Protein AF-A0A1F6FJK3-F1 (afdb_monomer_lite)

pLDDT: mean 88.04, std 6.76, range [52.91, 95.62]

Radius of gyration: 12.46 Å; chains: 1; bounding box: 29×25×38 Å

Structure (mmCIF, N/CA/C/O backbone):
data_AF-A0A1F6FJK3-F1
#
_entry.id   AF-A0A1F6FJK3-F1
#
loop_
_atom_site.group_PDB
_atom_site.id
_atom_site.type_symbol
_atom_site.label_atom_id
_atom_site.label_alt_id
_atom_site.label_comp_id
_atom_site.label_asym_id
_atom_site.label_entity_id
_atom_site.label_seq_id
_atom_site.pdbx_PDB_ins_code
_atom_site.Cartn_x
_atom_site.Cartn_y
_atom_site.Cartn_z
_atom_site.occupancy
_atom_site.B_iso_or_equiv
_atom_site.auth_seq_id
_atom_site.auth_comp_id
_atom_site.auth_asym_id
_atom_site.auth_atom_id
_atom_site.pdbx_PDB_model_num
ATOM 1 N N . MET A 1 1 ? -4.114 16.890 8.126 1.00 71.56 1 MET A N 1
ATOM 2 C CA . MET A 1 1 ? -2.683 17.179 7.862 1.00 71.56 1 MET A CA 1
ATOM 3 C C . MET A 1 1 ? -1.784 15.964 8.088 1.00 71.56 1 MET A C 1
ATOM 5 O O . MET A 1 1 ? -1.127 15.568 7.140 1.00 71.56 1 MET A O 1
ATOM 9 N N . ILE A 1 2 ? -1.812 15.307 9.259 1.00 82.81 2 ILE A N 1
ATOM 10 C CA . ILE A 1 2 ? -0.989 14.105 9.556 1.00 82.81 2 ILE A CA 1
ATOM 11 C C . ILE A 1 2 ? -1.109 13.007 8.483 1.00 82.81 2 ILE A C 1
ATOM 13 O O . ILE A 1 2 ? -0.106 12.442 8.063 1.00 82.81 2 ILE A O 1
ATOM 17 N N . ARG A 1 3 ? -2.329 12.756 7.989 1.00 84.19 3 ARG A N 1
ATOM 18 C CA . ARG A 1 3 ? -2.609 11.772 6.931 1.00 84.19 3 ARG A CA 1
ATOM 19 C C . ARG A 1 3 ? -1.791 12.011 5.649 1.00 84.19 3 ARG A C 1
ATOM 21 O O . ARG A 1 3 ? -1.155 11.092 5.152 1.00 84.19 3 ARG A O 1
ATOM 28 N N . PHE A 1 4 ? -1.760 13.253 5.164 1.00 83.81 4 PHE A N 1
ATOM 29 C CA . PHE A 1 4 ? -1.008 13.628 3.962 1.00 83.81 4 PHE A CA 1
ATOM 30 C C . PHE A 1 4 ? 0.504 13.518 4.164 1.00 83.81 4 PHE A C 1
ATOM 32 O O . PHE A 1 4 ? 1.198 13.067 3.262 1.00 83.81 4 PHE A O 1
ATOM 39 N N . ILE A 1 5 ? 1.006 13.879 5.349 1.00 85.81 5 ILE A N 1
ATOM 40 C CA . ILE A 1 5 ? 2.433 13.752 5.675 1.00 85.81 5 ILE A CA 1
ATOM 41 C C . ILE A 1 5 ? 2.853 12.282 5.594 1.00 85.81 5 ILE A C 1
ATOM 43 O O . ILE A 1 5 ? 3.806 11.968 4.894 1.00 85.81 5 ILE A O 1
ATOM 47 N N . PHE A 1 6 ? 2.094 11.379 6.225 1.00 85.25 6 PHE A N 1
ATOM 48 C CA . PHE A 1 6 ? 2.362 9.938 6.168 1.00 85.25 6 PHE A CA 1
ATOM 49 C C . PHE A 1 6 ? 2.359 9.393 4.743 1.00 85.25 6 PHE A C 1
ATOM 51 O O . PHE A 1 6 ? 3.228 8.605 4.383 1.00 85.25 6 PHE A O 1
ATOM 58 N N . LEU A 1 7 ? 1.398 9.828 3.933 1.00 86.94 7 LEU A N 1
ATOM 59 C CA . LEU A 1 7 ? 1.293 9.417 2.542 1.00 86.94 7 LEU A CA 1
ATOM 60 C C . LEU A 1 7 ? 2.500 9.870 1.714 1.00 86.94 7 LEU A C 1
ATOM 62 O O . LEU A 1 7 ? 3.073 9.066 0.986 1.00 86.94 7 LEU A O 1
ATOM 66 N N . ILE A 1 8 ? 2.929 11.125 1.870 1.00 87.75 8 ILE A N 1
ATOM 67 C CA . ILE A 1 8 ? 4.129 11.648 1.205 1.00 87.75 8 ILE A CA 1
ATOM 68 C C . ILE A 1 8 ? 5.366 10.870 1.662 1.00 87.75 8 ILE A C 1
ATOM 70 O O . ILE A 1 8 ? 6.158 10.442 0.827 1.00 87.75 8 ILE A O 1
ATOM 74 N N . SER A 1 9 ? 5.517 10.627 2.968 1.00 85.12 9 SER A N 1
ATOM 75 C CA . SER A 1 9 ? 6.620 9.822 3.500 1.00 85.12 9 SER A CA 1
ATOM 76 C C . SER A 1 9 ? 6.638 8.414 2.907 1.00 85.12 9 SER A C 1
ATOM 78 O O . SER A 1 9 ? 7.704 7.917 2.560 1.00 85.12 9 SER A O 1
ATOM 80 N N . LEU A 1 10 ? 5.472 7.785 2.740 1.00 85.94 10 LEU A N 1
ATOM 81 C CA . LEU A 1 10 ? 5.350 6.454 2.152 1.00 85.94 10 LEU A CA 1
ATOM 82 C C . LEU A 1 10 ? 5.800 6.453 0.686 1.00 85.94 10 LEU A C 1
ATOM 84 O O . LEU A 1 10 ? 6.594 5.601 0.300 1.00 85.94 10 LEU A O 1
ATOM 88 N N . VAL A 1 11 ? 5.378 7.447 -0.101 1.00 86.56 11 VAL A N 1
ATOM 89 C CA . VAL A 1 11 ? 5.822 7.619 -1.496 1.00 86.56 11 VAL A CA 1
ATOM 90 C C . VAL A 1 11 ? 7.340 7.796 -1.575 1.00 86.56 11 VAL A C 1
ATOM 92 O O . VAL A 1 11 ? 7.996 7.106 -2.351 1.00 86.56 11 VAL A O 1
ATOM 95 N N . VAL A 1 12 ? 7.911 8.674 -0.744 1.00 88.50 12 VAL A N 1
ATOM 96 C CA . VAL A 1 12 ? 9.364 8.909 -0.690 1.00 88.50 12 VAL A CA 1
ATOM 97 C C . VAL A 1 12 ? 10.105 7.616 -0.338 1.00 88.50 12 VAL A C 1
ATOM 99 O O . VAL A 1 12 ? 11.061 7.251 -1.016 1.00 88.50 12 VAL A O 1
ATOM 102 N N . ILE A 1 13 ? 9.647 6.872 0.670 1.00 86.25 13 ILE A N 1
ATOM 103 C CA . ILE A 1 13 ? 10.279 5.608 1.067 1.00 86.25 13 ILE A CA 1
ATOM 104 C C . ILE A 1 13 ? 10.242 4.598 -0.083 1.00 86.25 13 ILE A C 1
ATOM 106 O O . ILE A 1 13 ? 11.275 3.999 -0.376 1.00 86.25 13 ILE A O 1
ATOM 110 N N . VAL A 1 14 ? 9.108 4.430 -0.771 1.00 85.62 14 VAL A N 1
ATOM 111 C CA . VAL A 1 14 ? 9.028 3.482 -1.896 1.00 85.62 14 VAL A CA 1
ATOM 112 C C . VAL A 1 14 ? 10.005 3.849 -3.014 1.00 85.62 14 VAL A C 1
ATOM 114 O O . VAL A 1 14 ? 10.668 2.962 -3.542 1.00 85.62 14 VAL A O 1
ATOM 117 N N . ILE A 1 15 ? 10.101 5.134 -3.369 1.00 85.12 15 ILE A N 1
ATOM 118 C CA . ILE A 1 15 ? 10.928 5.593 -4.494 1.00 85.12 15 ILE A CA 1
ATOM 119 C C . ILE A 1 15 ? 12.425 5.472 -4.184 1.00 85.12 15 ILE A C 1
ATOM 121 O O . ILE A 1 15 ? 13.192 5.044 -5.041 1.00 85.12 15 ILE A O 1
ATOM 125 N N . PHE A 1 16 ? 12.852 5.862 -2.979 1.00 86.94 16 PHE A N 1
ATOM 126 C CA . PHE A 1 16 ? 14.277 5.990 -2.646 1.00 86.94 16 PHE A CA 1
ATOM 127 C C . PHE A 1 16 ? 14.873 4.786 -1.912 1.00 86.94 16 PHE A C 1
ATOM 129 O O . PHE A 1 16 ? 16.088 4.739 -1.725 1.00 86.94 16 PHE A O 1
ATOM 136 N N . THR A 1 17 ? 14.052 3.840 -1.450 1.00 86.25 17 THR A N 1
ATOM 137 C CA . THR A 1 17 ? 14.539 2.682 -0.687 1.00 86.25 17 THR A CA 1
ATOM 138 C C . THR A 1 17 ? 14.120 1.364 -1.335 1.00 86.25 17 THR A C 1
ATOM 140 O O . THR A 1 17 ? 14.563 1.045 -2.432 1.00 86.25 17 THR A O 1
ATOM 143 N N . SER A 1 18 ? 13.297 0.568 -0.656 1.00 82.69 18 SER A N 1
ATOM 144 C CA . SER A 1 18 ? 12.803 -0.717 -1.121 1.00 82.69 18 SER A CA 1
ATOM 145 C C . SER A 1 18 ? 11.292 -0.788 -0.903 1.00 82.69 18 SER A C 1
ATOM 147 O O . SER A 1 18 ? 10.825 -0.465 0.196 1.00 82.69 18 SER A O 1
ATOM 149 N N . PRO A 1 19 ? 10.510 -1.276 -1.881 1.00 78.88 19 PRO A N 1
ATOM 150 C CA . PRO A 1 19 ? 9.072 -1.455 -1.708 1.00 78.88 19 PRO A CA 1
ATOM 151 C C . PRO A 1 19 ? 8.702 -2.371 -0.536 1.00 78.88 19 PRO A C 1
ATOM 153 O O . PRO A 1 19 ? 7.652 -2.197 0.081 1.00 78.88 19 PRO A O 1
ATOM 156 N N . PHE A 1 20 ? 9.589 -3.305 -0.170 1.00 82.12 20 PHE A N 1
ATOM 157 C CA . PHE A 1 20 ? 9.398 -4.178 0.989 1.00 82.12 20 PHE A CA 1
ATOM 158 C C . PHE A 1 20 ? 9.350 -3.401 2.311 1.00 82.12 20 PHE A C 1
ATOM 160 O O . PHE A 1 20 ? 8.612 -3.786 3.216 1.00 82.12 20 PHE A O 1
ATOM 167 N N . LEU A 1 21 ? 10.076 -2.283 2.419 1.00 81.88 21 LEU A N 1
ATOM 168 C CA . LEU A 1 21 ? 10.046 -1.418 3.605 1.00 81.88 21 LEU A CA 1
ATOM 169 C C . LEU A 1 21 ? 8.776 -0.565 3.672 1.00 81.88 21 LEU A C 1
ATOM 171 O O . LEU A 1 21 ? 8.335 -0.187 4.757 1.00 81.88 21 LEU A O 1
ATOM 175 N N . ALA A 1 22 ? 8.158 -0.281 2.527 1.00 85.81 22 ALA A N 1
ATOM 176 C CA . ALA A 1 22 ? 6.925 0.490 2.473 1.00 85.81 22 ALA A CA 1
ATOM 177 C C . ALA A 1 22 ? 5.684 -0.326 2.855 1.00 85.81 22 ALA A C 1
ATOM 179 O O . ALA A 1 22 ? 4.684 0.249 3.282 1.00 85.81 22 ALA A O 1
ATOM 180 N N . LEU A 1 23 ? 5.739 -1.656 2.742 1.00 87.62 23 LEU A N 1
ATOM 181 C CA . LEU A 1 23 ? 4.596 -2.527 3.007 1.00 87.62 23 LEU A CA 1
ATOM 182 C C . LEU A 1 23 ? 4.122 -2.479 4.476 1.00 87.62 23 LEU A C 1
ATOM 184 O O . LEU A 1 23 ? 2.930 -2.241 4.683 1.00 87.62 23 LEU A O 1
ATOM 188 N N . PRO A 1 24 ? 4.987 -2.594 5.507 1.00 89.69 24 PRO A N 1
ATOM 189 C CA . PRO A 1 24 ? 4.567 -2.423 6.902 1.00 89.69 24 PRO A CA 1
ATOM 190 C C . PRO A 1 24 ? 3.922 -1.058 7.176 1.00 89.69 24 PRO A C 1
ATOM 192 O O . PRO A 1 24 ? 2.932 -0.970 7.904 1.00 89.69 24 PRO A O 1
ATOM 195 N N . LEU A 1 25 ? 4.444 0.006 6.557 1.00 89.62 25 LEU A N 1
ATOM 196 C CA . LEU A 1 25 ? 3.897 1.357 6.687 1.00 89.62 25 LEU A CA 1
ATOM 197 C C . LEU A 1 2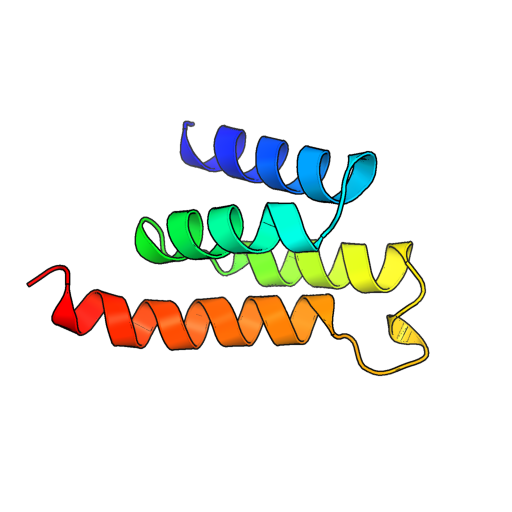5 ? 2.537 1.491 5.997 1.00 89.62 25 LEU A C 1
ATOM 199 O O . LEU A 1 25 ? 1.629 2.088 6.570 1.00 89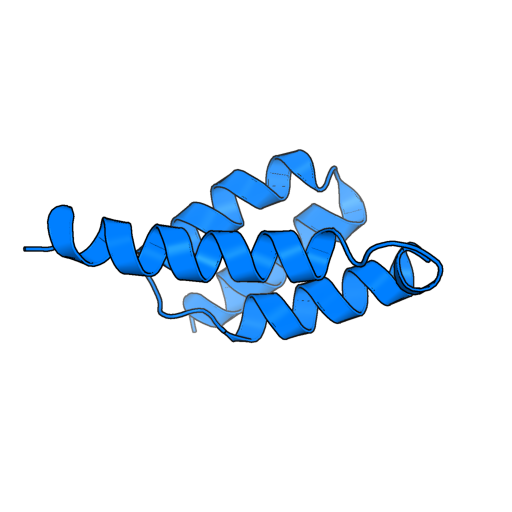.62 25 LEU A O 1
ATOM 203 N N . ALA A 1 26 ? 2.368 0.901 4.812 1.00 91.44 26 ALA A N 1
ATOM 204 C CA . ALA A 1 26 ? 1.092 0.858 4.102 1.00 91.44 26 ALA A CA 1
ATOM 205 C C . ALA A 1 26 ? 0.032 0.088 4.896 1.00 91.44 26 ALA A C 1
ATOM 207 O O . ALA A 1 26 ? -1.100 0.555 5.018 1.00 91.44 26 ALA A O 1
ATOM 208 N N . VAL A 1 27 ? 0.408 -1.044 5.501 1.00 92.69 27 VAL A N 1
ATOM 209 C CA . VAL A 1 27 ? -0.470 -1.824 6.385 1.00 92.69 27 VAL A CA 1
ATOM 210 C C . VAL A 1 27 ? -0.865 -1.003 7.607 1.00 92.69 27 VAL A C 1
ATOM 212 O O . VAL A 1 27 ? -2.053 -0.875 7.889 1.00 92.69 27 VAL A O 1
ATOM 215 N N . TRP A 1 28 ? 0.095 -0.399 8.312 1.00 91.44 28 TRP A N 1
ATOM 216 C CA . TRP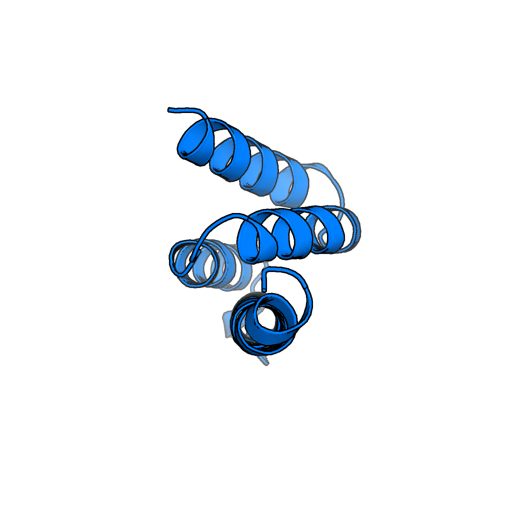 A 1 28 ? -0.194 0.425 9.489 1.00 91.44 28 TRP A CA 1
ATOM 217 C C . TRP A 1 28 ? -1.092 1.623 9.149 1.00 91.44 28 TRP A C 1
ATOM 219 O O . TRP A 1 28 ? -2.081 1.891 9.838 1.00 91.44 28 TRP A O 1
ATOM 229 N N . TYR A 1 29 ? -0.793 2.315 8.048 1.00 91.31 29 TYR A N 1
ATOM 230 C CA . TYR A 1 29 ? -1.580 3.443 7.563 1.00 91.31 29 TYR A CA 1
ATOM 231 C C . TYR A 1 29 ? -3.004 3.015 7.191 1.00 91.31 29 TYR A C 1
ATOM 233 O O . TYR A 1 29 ? -3.966 3.654 7.620 1.00 91.31 29 TYR A O 1
ATOM 241 N N . SER A 1 30 ? -3.148 1.896 6.474 1.00 93.62 30 SER A N 1
ATOM 242 C CA . SER A 1 30 ? -4.444 1.328 6.099 1.00 93.62 30 SER A CA 1
ATOM 243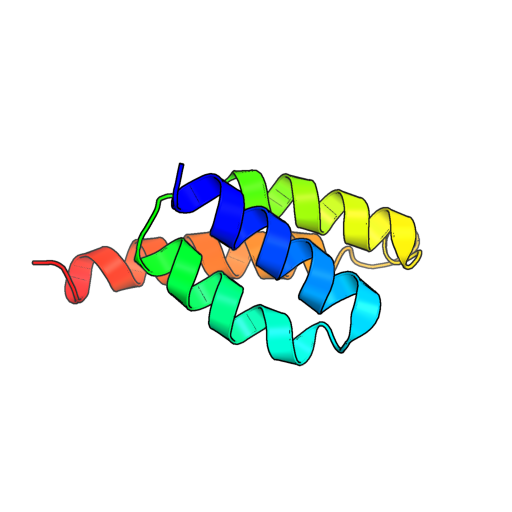 C C . SER A 1 30 ? -5.202 0.749 7.292 1.00 93.62 30 SER A C 1
ATOM 245 O O . SER A 1 30 ? -6.424 0.748 7.271 1.00 93.62 30 SER A O 1
ATOM 247 N N . LEU A 1 31 ? -4.541 0.316 8.371 1.00 92.06 31 LEU A N 1
ATOM 248 C CA . LEU A 1 31 ? -5.200 -0.044 9.635 1.00 92.06 31 LEU A CA 1
ATOM 249 C C . LEU A 1 31 ? -5.760 1.191 10.348 1.00 92.06 31 LEU A C 1
ATOM 251 O O . LEU A 1 31 ? -6.884 1.161 10.847 1.00 92.06 31 LEU A O 1
ATOM 255 N N . ARG A 1 32 ? -5.037 2.314 10.337 1.00 90.44 32 ARG A N 1
ATOM 256 C CA . ARG A 1 32 ? -5.458 3.535 11.041 1.00 90.44 32 ARG A CA 1
ATOM 257 C C . ARG A 1 32 ? -6.471 4.383 10.269 1.00 90.44 32 ARG A C 1
ATOM 259 O O . ARG A 1 32 ? -7.358 4.972 10.877 1.00 90.44 32 ARG A O 1
ATOM 266 N N . TYR A 1 33 ? -6.393 4.404 8.941 1.00 89.94 33 TYR A N 1
ATOM 267 C CA . TYR A 1 33 ? -7.256 5.203 8.063 1.00 89.94 33 TYR A CA 1
ATOM 268 C C . TYR A 1 33 ? -7.863 4.331 6.961 1.00 89.94 33 TYR A C 1
ATOM 270 O O . TYR A 1 33 ? -7.296 3.307 6.605 1.00 89.94 33 TYR A O 1
ATOM 278 N N . PHE A 1 34 ? -9.032 4.682 6.423 1.00 89.56 34 PHE A N 1
ATOM 279 C CA . PHE A 1 34 ? -9.487 4.076 5.167 1.00 89.56 34 PHE A CA 1
ATOM 280 C C . PHE A 1 34 ? -8.707 4.726 4.021 1.00 89.56 34 PHE A C 1
ATOM 282 O O . PHE A 1 34 ? -8.883 5.924 3.796 1.00 89.56 34 PHE A O 1
ATOM 289 N N . ALA A 1 35 ? -7.816 3.968 3.375 1.00 91.75 35 ALA A N 1
ATOM 290 C CA . ALA A 1 35 ? -6.722 4.488 2.550 1.00 91.75 35 ALA A CA 1
ATOM 291 C C . ALA A 1 35 ? -6.805 4.109 1.047 1.00 91.75 35 ALA A C 1
ATOM 293 O O . ALA A 1 35 ? -5.845 3.541 0.519 1.00 91.75 35 ALA A O 1
ATOM 294 N N . PRO A 1 36 ? -7.911 4.390 0.323 1.00 92.38 36 PRO A N 1
ATOM 295 C CA . PRO A 1 36 ? -8.030 4.055 -1.102 1.00 92.38 36 PRO A CA 1
ATOM 296 C C . PRO A 1 36 ? -6.985 4.761 -1.978 1.00 92.38 36 PRO A C 1
ATOM 298 O O . PRO A 1 36 ? -6.628 4.266 -3.044 1.00 92.38 36 PRO A O 1
ATOM 301 N N . GLU A 1 37 ? -6.441 5.888 -1.522 1.00 92.75 37 GLU A N 1
ATOM 302 C CA . GLU A 1 37 ? -5.382 6.620 -2.208 1.00 92.75 37 GLU A CA 1
ATOM 303 C C . GLU A 1 37 ? -4.078 5.818 -2.386 1.00 92.75 37 GLU A C 1
ATOM 305 O O . GLU A 1 37 ? -3.316 6.100 -3.310 1.00 92.75 37 GLU A O 1
ATOM 310 N N . LEU A 1 38 ? -3.854 4.766 -1.583 1.00 92.88 38 LEU A N 1
ATOM 311 C CA . LEU A 1 38 ? -2.737 3.836 -1.783 1.00 92.88 38 LEU A CA 1
ATOM 312 C C . LEU A 1 38 ? -2.818 3.108 -3.130 1.00 92.88 38 LEU A C 1
ATOM 314 O O . LEU A 1 38 ? -1.778 2.815 -3.707 1.00 92.88 38 LEU A O 1
ATOM 318 N N . ILE A 1 39 ? -4.023 2.852 -3.652 1.00 94.31 39 ILE A N 1
ATOM 319 C CA . ILE A 1 39 ? -4.213 2.201 -4.957 1.00 94.31 39 ILE A CA 1
ATOM 320 C C . ILE A 1 39 ? -3.709 3.116 -6.075 1.00 94.31 39 ILE A C 1
ATOM 322 O O . ILE A 1 39 ? -2.996 2.663 -6.964 1.00 94.31 39 ILE A O 1
ATOM 326 N N . PHE A 1 40 ? -4.027 4.411 -6.010 1.00 92.81 40 PHE A N 1
ATOM 327 C CA . PHE A 1 40 ? -3.577 5.385 -7.007 1.00 92.81 40 PHE A CA 1
ATOM 328 C C . PHE A 1 40 ? -2.056 5.539 -6.994 1.00 92.81 40 PHE A C 1
ATOM 330 O O . PHE A 1 40 ? -1.426 5.541 -8.048 1.00 92.81 40 PHE A O 1
ATOM 337 N N . ILE A 1 41 ? -1.456 5.616 -5.804 1.00 91.69 41 ILE A N 1
ATOM 338 C CA . ILE A 1 41 ? 0.004 5.665 -5.658 1.00 91.69 41 ILE A CA 1
ATOM 339 C C . ILE A 1 41 ? 0.637 4.391 -6.212 1.00 91.69 41 ILE A C 1
ATOM 341 O O . ILE A 1 41 ? 1.600 4.460 -6.965 1.00 91.69 41 ILE A O 1
ATOM 345 N N . ALA A 1 42 ? 0.086 3.231 -5.869 1.00 92.69 42 ALA A N 1
ATOM 346 C CA . ALA A 1 42 ? 0.593 1.952 -6.330 1.00 92.69 42 ALA A CA 1
ATOM 347 C C . ALA A 1 42 ? 0.490 1.788 -7.855 1.00 92.69 42 ALA A C 1
ATOM 349 O O . ALA A 1 42 ? 1.428 1.286 -8.465 1.00 92.69 42 ALA A O 1
ATOM 350 N N . ALA A 1 43 ? -0.568 2.306 -8.482 1.00 92.50 43 ALA A N 1
ATOM 351 C CA . ALA A 1 43 ? -0.695 2.338 -9.937 1.00 92.50 43 ALA A CA 1
ATOM 352 C C . ALA A 1 43 ? 0.364 3.234 -10.597 1.00 92.50 43 ALA A C 1
ATOM 354 O O . ALA A 1 43 ? 0.938 2.867 -11.623 1.00 92.50 43 ALA A O 1
ATOM 355 N N . LEU A 1 44 ? 0.678 4.386 -9.991 1.00 92.06 44 LEU A N 1
ATOM 356 C CA . LEU A 1 44 ? 1.782 5.237 -10.447 1.00 92.06 44 LEU A CA 1
ATOM 357 C C . LEU A 1 44 ? 3.136 4.535 -10.299 1.00 92.06 44 LEU A C 1
ATOM 359 O O . LEU A 1 44 ? 3.994 4.684 -11.164 1.00 92.06 44 LEU A O 1
ATOM 363 N N . LEU A 1 45 ? 3.323 3.750 -9.237 1.00 90.44 45 LEU A N 1
ATOM 364 C CA . LEU A 1 45 ? 4.534 2.957 -9.028 1.00 90.44 45 LEU A CA 1
ATOM 365 C C . LEU A 1 45 ? 4.650 1.813 -10.038 1.00 90.44 45 LEU A C 1
ATOM 367 O O . LEU A 1 45 ? 5.733 1.603 -10.578 1.00 90.44 45 LEU A O 1
ATOM 371 N N . ASP A 1 46 ? 3.551 1.121 -10.352 1.00 91.06 46 ASP A N 1
ATOM 372 C CA . ASP A 1 46 ? 3.536 0.118 -11.420 1.00 91.06 46 ASP A CA 1
ATOM 373 C C . ASP A 1 46 ? 3.940 0.747 -12.760 1.00 91.06 46 ASP A C 1
ATOM 375 O O . ASP A 1 46 ? 4.733 0.160 -13.499 1.00 91.06 46 ASP A O 1
ATOM 379 N N . ALA A 1 47 ? 3.441 1.950 -13.068 1.00 91.06 47 ALA A N 1
ATOM 380 C CA . ALA A 1 47 ? 3.821 2.689 -14.272 1.00 91.06 47 ALA A CA 1
ATOM 381 C C . ALA A 1 47 ? 5.297 3.113 -14.251 1.00 91.06 47 ALA A C 1
ATOM 383 O O . ALA A 1 47 ? 5.998 2.939 -15.246 1.00 91.06 47 ALA A O 1
ATOM 384 N N . TYR A 1 48 ? 5.781 3.619 -13.114 1.00 89.50 48 TYR A N 1
ATOM 385 C CA . TYR A 1 48 ? 7.157 4.084 -12.940 1.00 89.50 48 TYR A CA 1
ATOM 386 C C . TYR A 1 48 ? 8.187 2.953 -13.062 1.00 89.50 48 TYR A C 1
ATOM 388 O O . TYR A 1 48 ? 9.189 3.103 -13.755 1.00 89.50 48 TYR A O 1
ATOM 396 N N . PHE A 1 49 ? 7.928 1.802 -12.436 1.00 87.75 49 PHE A N 1
ATOM 397 C CA . PHE A 1 49 ? 8.821 0.639 -12.469 1.00 87.75 49 PHE A CA 1
ATOM 398 C C . PHE A 1 49 ? 8.572 -0.295 -13.668 1.00 87.75 49 PHE A C 1
ATOM 400 O O . PHE A 1 49 ? 9.187 -1.356 -13.756 1.00 87.75 49 PHE A O 1
ATOM 407 N N . GLY A 1 50 ? 7.671 0.068 -14.589 1.00 85.75 50 GLY A N 1
ATOM 408 C CA . GLY A 1 50 ? 7.373 -0.716 -15.794 1.00 85.75 50 GLY A CA 1
ATOM 409 C C . GLY A 1 50 ? 6.582 -2.009 -15.550 1.00 85.75 50 GLY A C 1
ATOM 410 O O . GLY A 1 50 ? 6.406 -2.806 -16.475 1.00 85.75 50 GLY A O 1
ATOM 411 N N . ALA A 1 51 ? 6.052 -2.211 -14.341 1.00 83.19 51 ALA A N 1
ATOM 412 C CA . ALA A 1 51 ? 5.267 -3.388 -13.967 1.00 83.19 51 ALA A CA 1
ATOM 413 C C . ALA A 1 51 ? 3.910 -3.470 -14.693 1.00 83.19 51 ALA A C 1
ATOM 415 O O . ALA A 1 51 ? 3.337 -4.554 -14.768 1.00 83.19 51 ALA A O 1
ATOM 416 N N . VAL A 1 52 ? 3.441 -2.368 -15.301 1.00 76.88 52 VAL A N 1
ATOM 417 C CA . VAL A 1 52 ? 2.232 -2.325 -16.159 1.00 76.88 52 VAL A CA 1
ATOM 418 C C . VAL A 1 52 ? 2.327 -3.277 -17.355 1.00 76.88 52 VAL A C 1
ATOM 420 O O . VAL A 1 52 ? 1.311 -3.788 -17.811 1.00 76.88 52 VAL A O 1
ATOM 423 N N . SER A 1 53 ? 3.539 -3.537 -17.859 1.00 72.50 53 SER A N 1
ATOM 424 C CA . SER A 1 53 ? 3.767 -4.511 -18.942 1.00 72.50 53 SER A CA 1
ATOM 425 C C . SER A 1 53 ? 3.588 -5.971 -18.497 1.00 72.50 53 SER A C 1
ATOM 427 O O . SER A 1 53 ? 3.529 -6.879 -19.324 1.00 72.50 53 SER A O 1
ATOM 429 N N . THR A 1 54 ? 3.486 -6.187 -17.186 1.00 84.50 54 THR A N 1
ATOM 430 C CA . THR A 1 54 ? 3.312 -7.480 -16.528 1.00 84.50 54 THR A CA 1
ATOM 431 C C . THR A 1 54 ? 2.116 -7.415 -15.570 1.00 84.50 54 THR A C 1
ATOM 433 O O . THR A 1 54 ? 1.153 -6.687 -15.799 1.00 84.50 54 THR A O 1
ATOM 436 N N . ILE A 1 55 ? 2.147 -8.189 -14.487 1.00 87.44 55 ILE A N 1
ATOM 437 C CA . ILE A 1 55 ? 1.142 -8.123 -13.430 1.00 87.44 55 ILE A CA 1
ATOM 438 C C . ILE A 1 55 ? 1.408 -6.851 -12.601 1.00 87.44 55 ILE A C 1
ATOM 440 O O . ILE A 1 55 ? 2.523 -6.721 -12.095 1.00 87.44 55 ILE A O 1
ATOM 444 N N . PRO A 1 56 ? 0.425 -5.946 -12.409 1.00 89.94 56 PRO A N 1
ATOM 445 C CA . PRO A 1 56 ? 0.586 -4.715 -11.628 1.00 89.94 56 PRO A CA 1
ATOM 446 C C . PRO A 1 56 ? 0.629 -5.036 -10.127 1.00 89.94 56 PRO A C 1
ATOM 448 O O . PRO A 1 56 ? -0.349 -4.885 -9.384 1.00 89.94 56 PRO 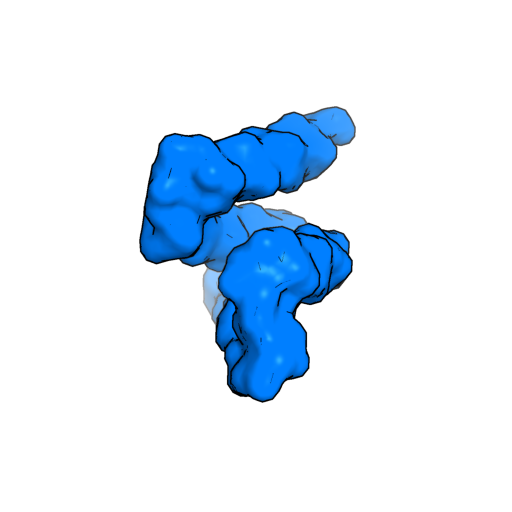A O 1
ATOM 451 N N . TYR A 1 57 ? 1.750 -5.607 -9.692 1.00 90.12 57 TYR A N 1
ATOM 452 C CA . TYR A 1 57 ? 1.891 -6.206 -8.374 1.00 90.12 57 TYR A CA 1
ATOM 453 C C . TYR A 1 57 ? 1.893 -5.158 -7.263 1.00 90.12 57 TYR A C 1
ATOM 455 O O . TYR A 1 57 ? 1.470 -5.492 -6.154 1.00 90.12 57 TYR A O 1
ATOM 463 N N . TYR A 1 58 ? 2.273 -3.900 -7.523 1.00 91.00 58 TYR A N 1
ATOM 464 C CA . TYR A 1 58 ? 2.124 -2.840 -6.524 1.00 91.00 58 TYR A CA 1
ATOM 465 C C . TYR A 1 58 ? 0.644 -2.539 -6.285 1.00 91.00 58 TYR A C 1
ATOM 467 O O . TYR A 1 58 ? 0.195 -2.553 -5.135 1.00 91.00 58 TYR A O 1
ATOM 475 N N . THR A 1 59 ? -0.133 -2.317 -7.350 1.00 94.38 59 THR A N 1
ATOM 476 C CA . THR A 1 59 ? -1.571 -2.009 -7.266 1.00 94.38 59 THR A CA 1
ATOM 477 C C . THR A 1 59 ? -2.348 -3.152 -6.628 1.00 94.38 59 THR A C 1
ATOM 479 O O . THR A 1 59 ? -3.149 -2.925 -5.719 1.00 94.38 59 THR A O 1
ATOM 482 N N . LEU A 1 60 ? -2.078 -4.392 -7.048 1.00 93.38 60 LEU A N 1
ATOM 483 C CA . LEU A 1 60 ? -2.701 -5.581 -6.467 1.00 93.38 60 LEU A CA 1
ATOM 484 C C . LEU A 1 60 ? -2.349 -5.737 -4.986 1.00 93.38 60 LEU A C 1
ATOM 486 O O . LEU A 1 60 ? -3.233 -6.014 -4.175 1.00 93.38 60 LEU A O 1
ATOM 490 N N . SER A 1 61 ? -1.089 -5.501 -4.609 1.00 92.94 61 SER A N 1
ATOM 491 C CA . SER A 1 61 ? -0.672 -5.555 -3.204 1.00 92.94 61 SER A CA 1
ATOM 492 C C . SER A 1 61 ? -1.369 -4.485 -2.366 1.00 92.94 61 SER A C 1
ATOM 494 O O . SER A 1 61 ? -1.862 -4.791 -1.284 1.00 92.94 61 SER A O 1
ATOM 496 N N . ALA A 1 62 ? -1.475 -3.248 -2.861 1.00 94.31 62 ALA A N 1
ATOM 497 C CA . ALA A 1 62 ? -2.185 -2.174 -2.166 1.00 94.31 62 ALA A CA 1
ATOM 498 C C . ALA A 1 62 ? -3.672 -2.505 -1.971 1.00 94.31 62 ALA A C 1
ATOM 500 O O . ALA A 1 62 ? -4.212 -2.323 -0.879 1.00 94.31 62 ALA A O 1
ATOM 501 N N . PHE A 1 63 ? -4.320 -3.053 -3.001 1.00 95.62 63 PHE A N 1
ATOM 502 C CA . PHE A 1 63 ? -5.707 -3.503 -2.923 1.00 95.62 63 PHE A CA 1
ATOM 503 C C . PHE A 1 63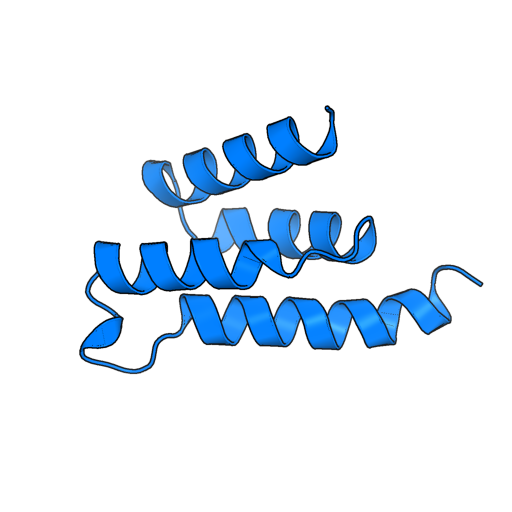 ? -5.895 -4.615 -1.881 1.00 95.62 63 PHE A C 1
ATOM 505 O O . PHE A 1 63 ? -6.774 -4.515 -1.022 1.00 95.62 63 PHE A O 1
ATOM 512 N N . LEU A 1 64 ? -5.030 -5.635 -1.896 1.00 95.19 64 LEU A N 1
ATOM 513 C CA . LEU A 1 64 ? -5.046 -6.716 -0.908 1.00 95.19 64 LEU A CA 1
ATOM 514 C C . LEU A 1 64 ? -4.826 -6.193 0.512 1.00 95.19 64 LEU A C 1
ATOM 516 O O . LEU A 1 64 ? -5.557 -6.582 1.420 1.00 95.19 64 LEU A O 1
ATOM 520 N N . VAL A 1 65 ? -3.872 -5.280 0.711 1.00 94.88 65 VAL A N 1
ATOM 521 C CA . VAL A 1 65 ? -3.630 -4.647 2.014 1.00 94.88 65 VAL A CA 1
ATOM 522 C C . VAL A 1 65 ? -4.887 -3.937 2.508 1.00 94.88 65 VAL A C 1
ATOM 524 O O . VAL A 1 65 ? -5.273 -4.129 3.660 1.00 94.88 65 VAL A O 1
ATOM 527 N N . ILE A 1 66 ? -5.570 -3.161 1.664 1.00 94.75 66 ILE A N 1
ATOM 528 C CA . ILE A 1 66 ? -6.803 -2.464 2.055 1.00 94.75 66 ILE A CA 1
ATOM 529 C C . ILE A 1 66 ? -7.887 -3.465 2.458 1.00 94.75 66 ILE A C 1
ATOM 531 O O . ILE A 1 66 ? -8.459 -3.328 3.537 1.00 94.75 66 ILE A O 1
ATOM 535 N N . ILE A 1 67 ? -8.128 -4.505 1.656 1.00 95.50 67 ILE A N 1
ATOM 536 C CA . ILE A 1 67 ? -9.125 -5.537 1.972 1.00 95.50 67 ILE A CA 1
ATOM 537 C C . ILE A 1 67 ? -8.800 -6.223 3.300 1.00 95.50 67 ILE A C 1
ATOM 539 O O . ILE A 1 67 ? -9.634 -6.264 4.205 1.00 95.50 67 ILE A O 1
ATOM 543 N N . VAL A 1 68 ? -7.578 -6.739 3.438 1.00 94.94 68 VAL A N 1
ATOM 544 C CA . VAL A 1 68 ? -7.143 -7.471 4.632 1.00 94.94 68 VAL A CA 1
ATOM 545 C C . VAL A 1 68 ? -7.243 -6.579 5.865 1.00 94.94 68 VAL A C 1
ATOM 547 O O . VAL A 1 68 ? -7.813 -6.981 6.877 1.00 94.94 68 VAL A O 1
ATOM 550 N N . THR A 1 69 ? -6.763 -5.338 5.782 1.00 94.56 69 THR A N 1
ATOM 551 C CA . THR A 1 69 ? -6.841 -4.398 6.906 1.00 94.56 69 THR A CA 1
ATOM 552 C C . THR A 1 69 ? -8.276 -3.993 7.230 1.00 94.56 69 THR A C 1
ATOM 554 O O . THR A 1 69 ? -8.583 -3.851 8.408 1.00 94.56 69 THR A O 1
ATOM 557 N N . MET A 1 70 ? -9.188 -3.882 6.258 1.00 92.75 70 MET A N 1
ATOM 558 C CA . MET A 1 70 ? -10.616 -3.661 6.527 1.00 92.75 70 MET A CA 1
ATOM 559 C C . MET A 1 70 ? -11.236 -4.810 7.328 1.00 92.75 70 MET A C 1
ATOM 561 O O . MET A 1 70 ? -11.948 -4.554 8.300 1.00 92.75 70 MET A O 1
ATOM 565 N N . PHE A 1 71 ? -10.938 -6.063 6.970 1.00 93.00 71 PHE A N 1
ATOM 566 C CA . PHE A 1 71 ? -11.395 -7.221 7.741 1.00 93.00 71 PHE A CA 1
ATOM 567 C C . PHE A 1 71 ? -10.779 -7.248 9.139 1.00 93.00 71 PHE A C 1
ATOM 569 O O . PHE A 1 71 ? -11.500 -7.433 10.112 1.00 93.00 71 PHE A O 1
ATOM 576 N N . ILE A 1 72 ? -9.472 -7.012 9.255 1.00 92.62 72 ILE A N 1
ATOM 577 C CA . ILE A 1 72 ? -8.759 -7.014 10.538 1.00 92.62 72 ILE A CA 1
ATOM 578 C C . ILE A 1 72 ? -9.259 -5.899 11.464 1.00 92.62 72 ILE A C 1
ATOM 580 O O . ILE A 1 72 ? -9.483 -6.147 12.648 1.00 92.62 72 ILE A O 1
ATOM 584 N N . LYS A 1 73 ? -9.480 -4.682 10.948 1.00 87.75 73 LYS A N 1
ATOM 585 C CA . LYS A 1 73 ? -9.998 -3.546 11.731 1.00 87.75 73 LYS A CA 1
ATOM 586 C C . LYS A 1 73 ? -11.268 -3.899 12.490 1.00 87.75 73 LYS A C 1
ATOM 588 O O . LYS A 1 73 ? -11.420 -3.461 13.625 1.00 87.75 73 LYS A O 1
ATOM 593 N N . ARG A 1 74 ? -12.146 -4.703 11.879 1.00 85.31 74 ARG A N 1
ATOM 594 C CA . ARG A 1 74 ? -13.386 -5.172 12.505 1.00 85.31 74 ARG A CA 1
ATOM 595 C C . ARG A 1 74 ? -13.139 -5.952 13.796 1.00 85.31 74 ARG A C 1
ATOM 597 O O . ARG A 1 74 ? -14.025 -5.967 14.631 1.00 85.31 74 ARG A O 1
ATOM 604 N N . TYR A 1 75 ? -11.986 -6.598 13.951 1.00 87.75 75 TYR A N 1
ATOM 605 C CA . TYR A 1 75 ? -11.657 -7.408 15.126 1.00 87.75 75 TYR A CA 1
ATOM 606 C C . TYR A 1 75 ? -10.765 -6.680 16.137 1.00 87.75 75 TYR A C 1
ATOM 608 O O . TYR A 1 75 ? -10.848 -6.973 17.322 1.00 87.75 75 TYR A O 1
ATOM 616 N N . ILE A 1 76 ? -9.904 -5.758 15.689 1.00 84.44 76 ILE A N 1
ATOM 617 C CA . ILE A 1 76 ? -8.926 -5.083 16.565 1.00 84.44 76 ILE A CA 1
ATOM 618 C C . ILE A 1 76 ? -9.470 -3.769 17.149 1.00 84.44 76 ILE A C 1
ATOM 620 O O . ILE A 1 76 ? -9.017 -3.345 18.206 1.00 84.44 76 ILE A O 1
ATOM 624 N N . MET A 1 77 ? -10.415 -3.107 16.475 1.00 67.94 77 MET A N 1
ATOM 625 C CA . MET A 1 77 ? -10.949 -1.801 16.897 1.00 67.94 77 MET A CA 1
ATOM 626 C C . MET A 1 77 ? -12.411 -1.865 17.369 1.00 67.94 77 MET A C 1
ATOM 628 O O . MET A 1 77 ? -13.149 -0.899 17.171 1.00 67.94 77 MET A O 1
ATOM 632 N N . ILE A 1 78 ? -12.823 -3.002 17.945 1.00 52.91 78 ILE A N 1
ATOM 633 C CA . ILE A 1 78 ? -14.053 -3.102 18.755 1.00 52.91 78 ILE A CA 1
ATOM 634 C C . ILE A 1 78 ? -13.807 -2.425 20.101 1.00 52.91 78 ILE A C 1
ATOM 636 O O . ILE A 1 78 ? -12.733 -2.686 20.686 1.00 52.91 78 ILE A O 1
#

Secondary structure (DSSP, 8-state):
-HHHHHHHHHHHHHHHS-HHHHHHHHHHHHHHS--THHHHHHHHHHHHTTGGGS--HHHHHHHHHHHHHHHHHHHH--

Sequence (78 aa):
MIRFIFLISLVVIVIFTSPFLALPLAVWYSLRYFAPELIFIAALLDAYFGAVSTIPYYTLSAFLVIIVTMFIKRYIMI

Foldseek 3Di:
DVLVVLVVVLLVCVVPHPVVVSLVSLLVSLLVDQCPVQLVSLVVVCVVVVVVVDPSVSNVSSVVSNVVSVVVSVVPVD

Organism: NCBI:txid1798531